Protein 1Z1X (pdb70)

Sequence (64 aa):
NSVHPCCDPVKCEPREGEHCISGPCCRNCKFLNAGTICKRAMLDGLHDYCTGVTSDCPRNRYNH

CATH classification: 4.10.70.10

Nearest PDB structures (foldseek):
  1z1x-assembly1_A-2  TM=1.016E+00  e=3.818E-14  Echis carinatus
  1rmr-assembly1_A-2  TM=9.987E-01  e=8.708E-12  Echis carinatus
  1tej-assembly1_A  TM=9.989E-01  e=1.580E-11  Echis carinatus
  1tej-assembly1_B  TM=9.925E-01  e=8.840E-11  Echis carinatus
  3c05-assembly2_D  TM=8.750E-01  e=3.969E-07  unclassified

Radius of gyration: 14.0 Å; Cα contacts (8 Å, |Δi|>4): 120; chains: 1; bounding box: 36×19×38 Å

Solvent-accessible surface area: 5092 Å² total; per-residue (Å²): 204,84,111,74,96,6,32,27,95,137,125,117,96,35,135,164,54,35,95,7,60,75,30,86,1,15,164,128,12,91,59,41,123,55,44,52,59,31,128,158,35,177,145,104,48,54,30,21,84,6,51,22,108,47,38,77,39,27,143,25,198,186,45,239

Organism: Echis carinatus (NCBI:txid40353)

Structure (mmCIF, N/CA/C/O backbone):
data_1Z1X
#
_entry.id   1Z1X
#
_cell.length_a   91.368
_cell.length_b   91.368
_cell.length_c   54.941
_cell.angle_alpha   90.00
_cell.angle_beta   90.00
_cell.angle_gamma   90.00
#
_symmetry.space_group_name_H-M   'I 41 2 2'
#
loop_
_entity.id
_entity.type
_entity.pdbx_description
1 polymer disintegrin
2 water water
#
loop_
_atom_site.group_PDB
_atom_site.id
_atom_site.type_symbol
_atom_site.label_atom_id
_atom_site.label_alt_id
_atom_site.label_comp_id
_atom_site.label_asym_id
_atom_site.label_entity_id
_atom_site.label_seq_id
_atom_site.pdbx_PDB_ins_code
_atom_site.Cartn_x
_atom_site.Cartn_y
_atom_site.Cartn_z
_atom_site.occupancy
_atom_site.B_iso_or_equiv
_atom_site.auth_seq_id
_atom_site.auth_comp_id
_atom_site.auth_asym_id
_atom_site.auth_atom_id
_atom_site.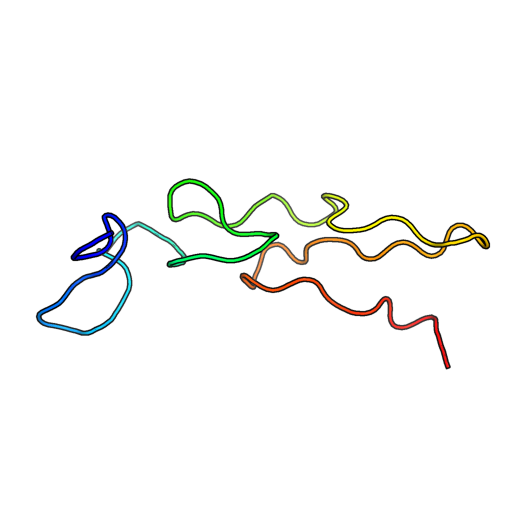pdbx_PDB_model_num
ATOM 1 N N . ASN A 1 1 ? 12.440 46.021 39.932 1.00 89.37 1 ASN A N 1
ATOM 2 C CA . ASN A 1 1 ? 11.793 45.136 40.922 1.00 89.13 1 ASN A CA 1
ATOM 3 C C . ASN A 1 1 ? 10.271 45.021 40.654 1.00 88.59 1 ASN A C 1
ATOM 4 O O . ASN A 1 1 ? 9.852 44.737 39.523 1.00 88.85 1 ASN A O 1
ATOM 9 N N . SER A 1 2 ? 9.440 45.220 41.724 1.00 87.85 2 SER A N 1
ATOM 10 C CA . SER A 1 2 ? 7.936 45.042 41.724 1.00 86.76 2 SER A CA 1
ATOM 11 C C . SER A 1 2 ? 7.153 45.722 40.637 1.00 85.42 2 SER A C 1
ATOM 12 O O . SER A 1 2 ? 7.682 45.955 39.544 1.00 85.97 2 SER A O 1
ATOM 15 N N . VAL A 1 3 ? 5.867 46.069 40.941 1.00 83.07 3 VAL A N 1
ATOM 16 C CA . VAL A 1 3 ? 5.088 46.805 39.959 1.00 81.35 3 VAL A CA 1
ATOM 17 C C . VAL A 1 3 ? 5.961 47.815 39.296 1.00 80.07 3 VAL A C 1
ATOM 18 O O . VAL A 1 3 ? 6.893 48.379 39.877 1.00 82.14 3 VAL A O 1
ATOM 22 N N . HIS A 1 4 ? 5.623 48.032 38.060 1.00 77.32 4 HIS A N 1
ATOM 23 C CA . HIS A 1 4 ? 6.207 49.067 37.277 1.00 75.30 4 HIS A CA 1
ATOM 24 C C . HIS A 1 4 ? 5.567 50.415 37.546 1.00 72.43 4 HIS A C 1
ATOM 25 O O . HIS A 1 4 ? 4.356 50.531 37.736 1.00 73.73 4 HIS A O 1
ATOM 32 N N . PRO A 1 5 ? 6.405 51.426 37.604 1.00 67.77 5 PRO A N 1
ATOM 33 C CA . PRO A 1 5 ? 5.948 52.798 37.743 1.00 65.00 5 PRO A CA 1
ATOM 34 C C . PRO A 1 5 ? 5.090 53.178 36.625 1.00 61.80 5 PRO A C 1
ATOM 35 O O . PRO A 1 5 ? 4.227 53.992 36.817 1.00 61.66 5 PRO A O 1
ATOM 39 N N . CYS A 1 6 ? 5.335 52.586 35.467 1.00 58.21 6 CYS A N 1
ATOM 40 C CA . CYS A 1 6 ? 4.605 52.935 34.266 1.00 55.69 6 CYS A CA 1
ATOM 41 C C . CYS A 1 6 ? 3.334 52.110 34.040 1.00 54.49 6 CYS A C 1
ATOM 42 O O . CYS A 1 6 ? 2.490 52.489 33.221 1.00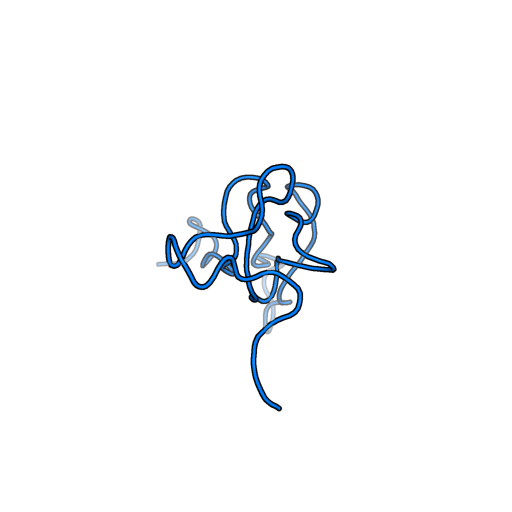 53.24 6 CYS A O 1
ATOM 45 N N . CYS A 1 7 ? 3.203 50.987 34.748 1.00 53.27 7 CYS A N 1
ATOM 46 C CA . CYS A 1 7 ? 2.053 50.097 34.569 1.00 52.75 7 CYS A CA 1
ATOM 47 C C . CYS A 1 7 ? 0.777 50.397 35.341 1.00 52.47 7 CYS A C 1
ATOM 48 O O . CYS A 1 7 ? 0.833 50.765 36.500 1.00 52.34 7 CYS A O 1
ATOM 51 N N . ASP A 1 8 ? -0.354 50.246 34.660 1.00 52.23 8 ASP A N 1
ATOM 52 C CA . ASP A 1 8 ? -1.658 50.406 35.248 1.00 53.02 8 ASP A CA 1
ATOM 53 C C . ASP A 1 8 ? -2.079 48.976 35.483 1.00 52.25 8 ASP A C 1
ATOM 54 O O . ASP A 1 8 ? -2.485 48.300 34.535 1.00 53.27 8 ASP A O 1
ATOM 59 N N . PRO A 1 9 ? -2.012 48.503 36.718 1.00 50.96 9 PRO A N 1
ATOM 60 C CA . PRO A 1 9 ? -2.309 47.118 36.988 1.00 50.74 9 PRO A CA 1
ATOM 61 C C . PRO A 1 9 ? -3.790 46.760 36.896 1.00 51.81 9 PRO A C 1
ATOM 62 O O . PRO A 1 9 ? -4.115 45.606 36.724 1.00 52.04 9 PRO A O 1
ATOM 66 N N . VAL A 1 10 ? -4.692 47.712 36.928 1.00 53.32 10 VAL A N 1
ATOM 67 C CA . VAL A 1 10 ? -6.080 47.327 36.749 1.00 55.39 10 VAL A CA 1
ATOM 68 C C . VAL A 1 10 ? -6.331 47.149 35.277 1.00 55.67 10 VAL A C 1
ATOM 69 O O . VAL A 1 10 ? -7.132 46.347 34.917 1.00 55.56 10 VAL A O 1
ATOM 73 N N . LYS A 1 11 ? -5.640 47.879 34.407 1.00 57.29 11 LYS A N 1
ATOM 74 C CA . LYS A 1 11 ? -5.801 47.649 32.947 1.00 58.82 11 LYS A CA 1
ATOM 75 C C . LYS A 1 11 ? -4.678 46.877 32.302 1.00 58.70 11 LYS A C 1
ATOM 76 O O . LYS A 1 11 ? -4.852 46.366 31.218 1.00 60.16 11 LYS A O 1
ATOM 82 N N . CYS A 1 12 ? -3.528 46.805 32.955 1.00 58.37 12 CYS A N 1
ATOM 83 C CA . CYS A 1 12 ? -2.399 46.113 32.347 1.00 57.73 12 CYS A CA 1
ATOM 84 C C . CYS A 1 12 ? -1.994 46.886 31.062 1.00 59.20 12 CYS A C 1
ATOM 85 O O . CYS A 1 12 ? -1.594 46.330 30.032 1.00 59.12 12 CYS A O 1
ATOM 88 N N . GLU A 1 13 ? -2.124 48.201 31.179 1.00 60.27 13 GLU A N 1
ATOM 89 C CA . GLU A 1 13 ? -1.680 49.190 30.235 1.00 60.94 13 GLU A CA 1
ATOM 90 C C . GLU A 1 13 ? -0.822 50.262 30.952 1.00 59.10 13 GLU A C 1
ATOM 91 O O . GLU A 1 13 ? -0.755 50.285 32.178 1.00 57.53 13 GLU A O 1
ATOM 97 N N . PRO A 1 14 ? -0.117 51.094 30.203 1.00 58.49 14 PRO A N 1
ATOM 98 C CA . PRO A 1 14 ? 0.660 52.161 30.824 1.00 59.50 14 PRO A CA 1
ATOM 99 C C . PRO A 1 14 ? -0.225 53.196 31.441 1.00 61.04 14 PRO A C 1
ATOM 100 O O . PRO A 1 14 ? -1.223 53.480 30.858 1.00 61.28 14 PRO A O 1
ATOM 104 N N . ARG A 1 15 ? 0.102 53.742 32.624 1.00 64.48 15 ARG A N 1
ATOM 105 C CA . ARG A 1 15 ? -0.819 54.724 33.202 1.00 66.97 15 ARG A CA 1
ATOM 106 C C . ARG A 1 15 ? -1.071 55.842 32.207 1.00 67.04 15 ARG A C 1
ATOM 107 O O . ARG A 1 15 ? -0.212 56.296 31.475 1.00 67.30 15 ARG A O 1
ATOM 115 N N . GLU A 1 16 ? -2.323 56.214 32.246 1.00 67.63 16 GLU A N 1
ATOM 116 C CA . GLU A 1 16 ? -2.966 57.168 31.358 1.00 68.87 16 GLU A CA 1
ATOM 117 C C . GLU A 1 16 ? -2.109 58.424 31.322 1.00 67.48 16 GLU A C 1
ATOM 118 O O . GLU A 1 16 ? -1.854 59.069 32.334 1.00 65.72 16 GLU A O 1
ATOM 124 N N . GLY A 1 17 ? -1.663 58.740 30.113 1.00 66.44 17 GLY A N 1
ATOM 125 C CA . GLY A 1 17 ? -0.788 59.866 29.897 1.00 65.14 17 GLY A CA 1
ATOM 126 C C . GLY A 1 17 ? 0.616 59.426 29.466 1.00 63.21 17 GLY A C 1
ATOM 127 O O . GLY A 1 17 ? 1.262 60.178 28.729 1.00 64.50 17 GLY A O 1
ATOM 128 N N . GLU A 1 18 ? 1.067 58.264 29.919 1.00 59.52 18 GLU A N 1
ATOM 129 C CA . GLU A 1 18 ? 2.367 57.821 29.536 1.00 57.25 18 GLU A CA 1
ATOM 130 C C . GLU A 1 18 ? 2.219 57.035 28.215 1.00 54.05 18 GLU A C 1
ATOM 131 O O . GLU A 1 18 ? 1.086 56.767 27.793 1.00 53.08 18 GLU A O 1
ATOM 137 N N . HIS A 1 19 ? 3.343 56.667 27.580 1.00 50.39 19 HIS A N 1
ATOM 138 C CA . HIS A 1 19 ? 3.324 55.974 26.300 1.00 47.62 19 HIS A CA 1
ATOM 139 C C . HIS A 1 19 ? 3.681 54.528 26.328 1.00 45.25 19 HIS A C 1
ATOM 140 O O . HIS A 1 19 ? 3.161 53.735 25.544 1.00 45.41 19 HIS A O 1
ATOM 147 N N . CYS A 1 20 ? 4.627 54.173 27.173 1.00 42.45 20 CYS A N 1
ATOM 148 C CA . CYS A 1 20 ? 5.108 52.809 27.215 1.00 40.58 20 CYS A CA 1
ATOM 149 C C . CYS A 1 20 ? 5.561 52.371 28.602 1.00 40.00 20 CYS A C 1
ATOM 150 O O . CYS A 1 20 ? 5.604 53.125 29.529 1.00 37.76 20 CYS A O 1
ATOM 153 N N . ILE A 1 21 ? 5.933 51.101 28.713 1.00 40.85 21 ILE A N 1
ATOM 154 C CA . ILE A 1 21 ? 6.442 50.476 29.960 1.00 41.61 21 ILE A CA 1
ATOM 155 C C . ILE A 1 21 ? 8.007 50.424 29.972 1.00 41.64 21 ILE A C 1
ATOM 156 O O . ILE A 1 21 ? 8.596 51.063 30.831 1.00 43.14 21 ILE A O 1
ATOM 161 N N . SER A 1 22 ? 8.672 49.688 29.059 1.00 40.52 22 SER A N 1
ATOM 162 C CA . SER A 1 22 ? 10.125 49.616 29.026 1.00 40.33 22 SER A CA 1
ATOM 163 C C . SER A 1 22 ? 10.597 49.336 27.626 1.00 39.83 22 SER A C 1
ATOM 164 O O . SER A 1 22 ? 9.832 48.907 26.803 1.00 42.64 22 SER A O 1
ATOM 167 N N . GLY A 1 23 ? 11.868 49.544 27.354 1.00 38.06 23 GLY A N 1
ATOM 168 C CA . GLY A 1 23 ? 12.402 49.295 26.021 1.00 35.81 23 GLY A CA 1
ATOM 169 C C . GLY A 1 23 ? 13.535 50.250 25.724 1.00 34.59 23 GLY A C 1
ATOM 170 O O . GLY A 1 23 ? 13.617 51.297 26.333 1.00 36.09 23 GLY A O 1
ATOM 171 N N . PRO A 1 24 ? 14.396 49.927 24.790 1.00 32.53 24 PRO A N 1
ATOM 172 C CA . PRO A 1 24 ? 15.535 50.727 24.418 1.00 32.09 24 PRO A CA 1
ATOM 173 C C . PRO A 1 24 ? 15.091 52.092 24.076 1.00 32.44 24 PRO A C 1
ATOM 174 O O . PRO A 1 24 ? 15.828 53.057 24.327 1.00 33.91 24 PRO A O 1
ATOM 178 N N . CYS A 1 25 ? 13.889 52.195 23.522 1.00 31.61 25 CYS A N 1
ATOM 179 C CA . CYS A 1 25 ? 13.348 53.487 23.128 1.00 30.37 25 CYS A CA 1
ATOM 180 C C . CYS A 1 25 ? 12.222 53.918 23.991 1.00 30.46 25 CYS A C 1
ATOM 181 O O . CYS A 1 25 ? 11.389 54.649 23.533 1.00 30.46 25 CYS A O 1
ATOM 184 N N . CYS A 1 26 ? 12.185 53.453 25.227 1.00 31.49 26 CYS A N 1
ATOM 185 C CA . CYS A 1 26 ? 11.179 53.908 26.182 1.00 33.22 26 CYS A CA 1
ATOM 186 C C . CYS A 1 26 ? 11.968 54.400 27.364 1.00 35.63 26 CYS A C 1
ATOM 187 O O . CYS A 1 26 ? 12.899 53.714 27.822 1.00 37.67 26 CYS A O 1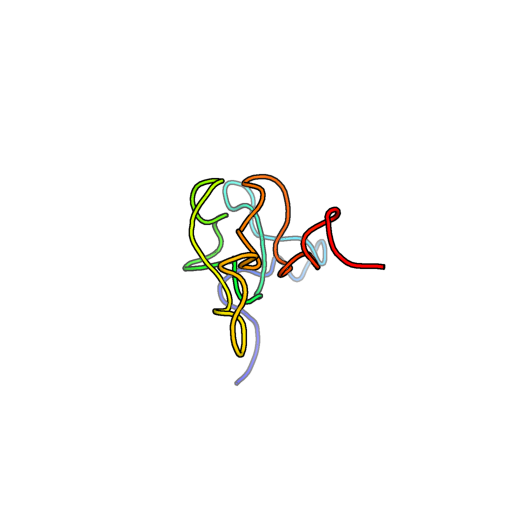
ATOM 190 N N . ARG A 1 27 ? 11.662 55.591 27.840 1.00 37.86 27 ARG A N 1
ATOM 191 C CA . ARG A 1 27 ? 12.368 56.171 28.971 1.00 39.91 27 ARG A CA 1
ATOM 192 C C . ARG A 1 27 ? 11.419 57.042 29.786 1.00 40.24 27 ARG A C 1
ATOM 193 O O . ARG A 1 27 ? 10.838 57.977 29.277 1.00 39.71 27 ARG A O 1
ATOM 201 N N . ASN A 1 28 ? 11.234 56.672 31.044 1.00 41.22 28 ASN A N 1
ATOM 202 C CA . ASN A 1 28 ? 10.313 57.338 31.959 1.00 42.39 28 ASN A CA 1
ATOM 203 C C . ASN A 1 28 ? 8.943 57.283 31.427 1.00 41.08 28 ASN A C 1
ATOM 204 O O . ASN A 1 28 ? 8.261 58.221 31.373 1.00 41.24 28 ASN A O 1
ATOM 209 N N . CYS A 1 29 ? 8.579 56.113 31.010 1.00 41.53 29 CYS A N 1
ATOM 210 C CA . CYS A 1 29 ? 7.249 55.830 30.515 1.00 42.32 29 CYS A CA 1
ATOM 211 C C . CYS A 1 29 ? 6.904 56.437 29.157 1.00 42.48 29 CYS A C 1
ATOM 212 O O . CYS A 1 29 ? 5.798 56.241 28.649 1.00 44.04 29 CYS A O 1
ATOM 215 N N . LYS A 1 30 ? 7.831 57.171 28.557 1.00 42.73 30 LYS A N 1
ATOM 216 C CA . LYS A 1 30 ? 7.502 57.835 27.290 1.00 44.28 30 LYS A CA 1
ATOM 217 C C . LYS A 1 30 ? 8.437 57.452 26.138 1.00 43.83 30 LYS A C 1
ATOM 218 O O . LYS A 1 30 ? 9.538 56.969 26.362 1.00 45.45 30 LYS A O 1
ATOM 224 N N . PHE A 1 31 ? 7.976 57.631 24.909 1.00 42.74 31 PHE A N 1
ATOM 225 C CA . PHE A 1 31 ? 8.763 57.290 23.735 1.00 42.07 31 PHE A CA 1
ATOM 226 C C . PHE A 1 31 ? 9.934 58.279 23.489 1.00 42.16 31 PHE A C 1
ATOM 227 O O . PHE A 1 31 ? 9.764 59.520 23.538 1.00 43.55 31 PHE A O 1
ATOM 235 N N . LEU A 1 32 ? 11.108 57.756 23.179 1.00 40.93 32 LEU A N 1
ATOM 236 C CA . LEU A 1 32 ? 12.219 58.624 22.851 1.00 40.43 32 LEU A CA 1
ATOM 237 C C . LEU A 1 32 ? 11.908 59.193 21.507 1.00 40.37 32 LEU A C 1
ATOM 238 O O . LEU A 1 32 ? 11.173 58.599 20.742 1.00 40.43 32 LEU A O 1
ATOM 243 N N . ASN A 1 33 ? 12.466 60.349 21.210 1.00 40.94 33 ASN A N 1
ATOM 244 C CA . ASN A 1 33 ? 12.247 61.007 19.923 1.00 41.24 33 ASN A CA 1
ATOM 245 C C . ASN A 1 33 ? 12.707 60.178 18.731 1.00 38.75 33 ASN A C 1
ATOM 246 O O . ASN A 1 33 ? 13.769 59.601 18.752 1.00 36.79 33 ASN A O 1
ATOM 251 N N . ALA A 1 34 ? 11.881 60.111 17.695 1.00 37.61 34 ALA A N 1
ATOM 252 C CA . ALA A 1 34 ? 12.185 59.342 16.500 1.00 36.50 34 ALA A CA 1
ATOM 253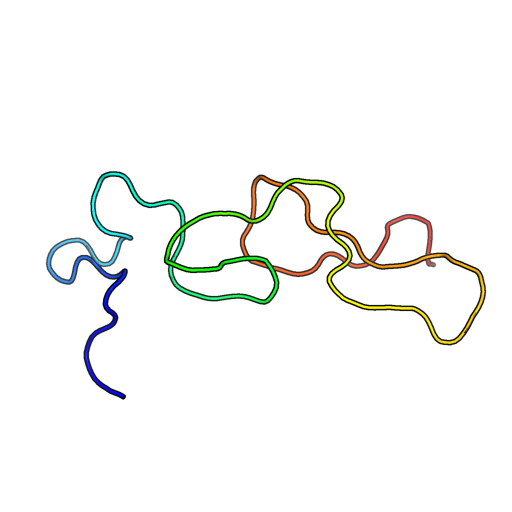 C C . ALA A 1 34 ? 13.435 59.809 15.961 1.00 36.10 34 ALA A C 1
ATOM 254 O O . ALA A 1 34 ? 13.500 60.957 15.774 1.00 37.34 34 ALA A O 1
ATOM 256 N N . GLY A 1 35 ? 14.403 58.951 15.666 1.00 35.90 35 GLY A N 1
ATOM 257 C CA . GLY A 1 35 ? 15.677 59.339 15.112 1.00 34.75 35 GLY A CA 1
ATOM 258 C C . GLY A 1 35 ? 16.736 59.033 16.149 1.00 34.11 35 GLY A C 1
ATOM 259 O O . GLY A 1 35 ? 17.890 58.897 15.812 1.00 33.27 35 GLY A O 1
ATOM 260 N N . THR A 1 36 ? 16.348 58.903 17.417 1.00 33.53 36 THR A N 1
ATOM 261 C CA . THR A 1 36 ? 17.318 58.661 18.459 1.00 33.07 36 THR A CA 1
ATOM 262 C C . THR A 1 36 ? 17.921 57.355 18.199 1.00 33.15 36 THR A C 1
ATOM 263 O O . THR 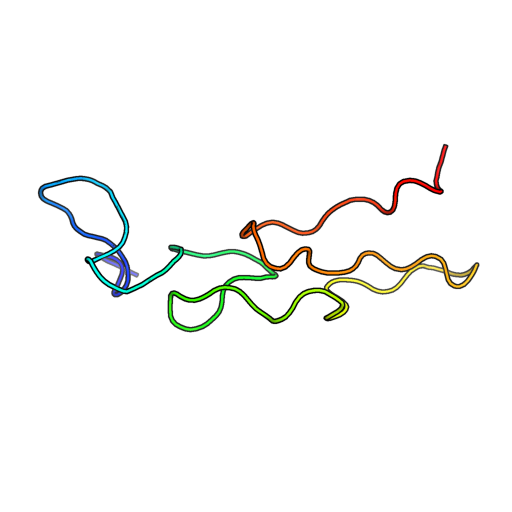A 1 36 ? 17.198 56.414 18.111 1.00 34.49 36 THR A O 1
ATOM 267 N N . ILE A 1 37 ? 19.251 57.266 18.131 1.00 33.27 37 ILE A N 1
ATOM 268 C CA . ILE A 1 37 ? 19.975 55.999 17.902 1.00 32.62 37 ILE A CA 1
ATOM 269 C C . ILE A 1 37 ? 19.844 55.028 19.097 1.00 31.07 37 ILE A C 1
ATOM 270 O O . ILE A 1 37 ? 20.170 55.321 20.221 1.00 31.76 37 ILE A O 1
ATOM 275 N N . CYS A 1 38 ? 19.359 53.858 18.832 1.00 31.41 38 CYS A N 1
ATOM 276 C CA . CYS A 1 38 ? 19.227 52.924 19.909 1.00 32.20 38 CYS A CA 1
ATOM 277 C C . CYS A 1 38 ? 20.307 51.845 19.847 1.00 34.60 38 CYS A C 1
ATOM 278 O O . CYS A 1 38 ? 20.397 51.057 20.744 1.00 35.20 38 CYS A O 1
ATOM 281 N N . LYS A 1 39 ? 21.135 51.824 18.806 1.00 37.62 39 LYS A N 1
ATOM 282 C CA . LYS 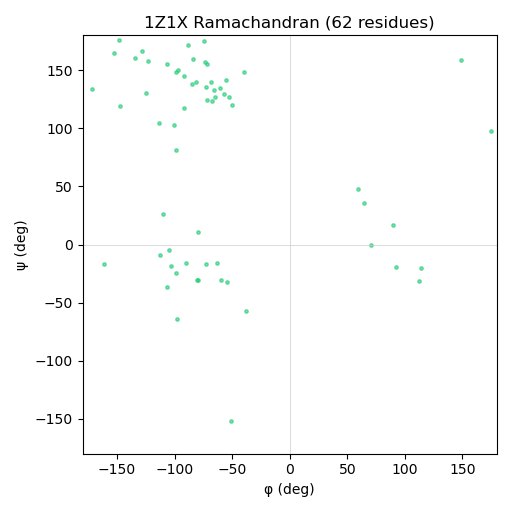A 1 39 ? 22.194 50.862 18.656 1.00 39.73 39 LYS A CA 1
ATOM 283 C C . LYS A 1 39 ? 23.102 51.218 17.478 1.00 40.73 39 LYS A C 1
ATOM 284 O O . LYS A 1 39 ? 22.594 51.531 16.415 1.00 41.43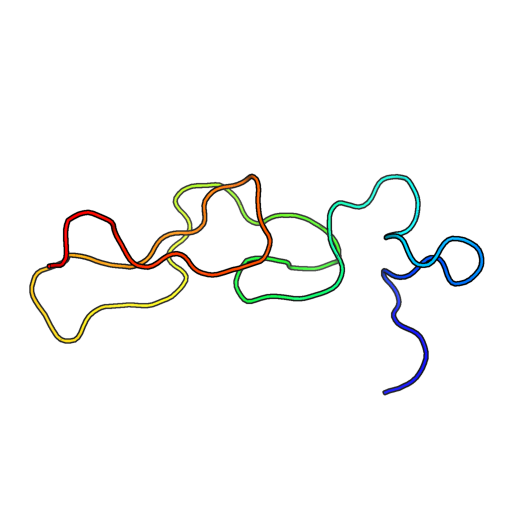 39 LYS A O 1
ATOM 290 N N . ARG A 1 40 ? 24.427 51.170 17.648 1.00 42.27 40 ARG A N 1
ATOM 291 C CA . ARG A 1 40 ? 25.321 51.512 16.564 1.00 43.33 40 ARG A CA 1
ATOM 292 C C . ARG A 1 40 ? 25.759 50.260 15.876 1.00 44.94 40 ARG A C 1
ATOM 293 O O . ARG A 1 40 ? 25.834 49.220 16.505 1.00 43.42 40 ARG A O 1
ATOM 301 N N . ALA A 1 41 ? 26.030 50.381 14.580 1.00 48.12 41 ALA A N 1
ATOM 302 C CA . ALA A 1 41 ? 26.417 49.239 13.785 1.00 50.83 41 ALA A CA 1
ATOM 303 C C . ALA A 1 41 ? 27.887 49.005 13.706 1.00 53.88 41 ALA A C 1
ATOM 304 O O . ALA A 1 41 ? 28.661 49.978 13.666 1.00 52.98 41 ALA A O 1
ATOM 306 N N . MET A 1 42 ? 28.248 47.703 13.657 1.00 58.10 42 MET A N 1
ATOM 307 C CA . MET A 1 42 ? 29.635 47.246 13.508 1.00 60.95 42 MET A CA 1
ATOM 308 C C . MET A 1 42 ? 30.280 48.222 12.556 1.00 62.87 42 MET A C 1
ATOM 309 O O . MET A 1 42 ? 31.261 48.851 12.938 1.00 63.72 42 MET A O 1
ATOM 314 N N . LEU A 1 43 ? 29.735 48.387 11.337 1.00 65.02 43 LEU A N 1
ATOM 315 C CA . LEU A 1 43 ? 30.258 49.437 10.453 1.00 67.40 43 LEU A CA 1
ATOM 316 C C . LEU A 1 43 ? 29.772 49.596 9.017 1.00 68.85 43 LEU A C 1
ATOM 317 O O . LEU A 1 43 ? 30.249 48.955 8.111 1.00 71.45 43 LEU A O 1
ATOM 322 N N . ASP A 1 44 ? 28.850 50.493 8.775 1.00 69.82 44 ASP A N 1
ATOM 323 C CA . ASP A 1 44 ? 28.458 50.801 7.393 1.00 70.45 44 ASP A CA 1
ATOM 324 C C . ASP A 1 44 ? 27.800 52.122 7.553 1.00 69.59 44 ASP A C 1
ATOM 325 O O . ASP A 1 44 ? 27.627 52.879 6.580 1.00 70.43 44 ASP A O 1
ATOM 330 N N . GLY A 1 45 ? 27.467 52.406 8.815 1.00 67.92 45 GLY A N 1
ATOM 331 C CA . GLY A 1 45 ? 26.814 53.648 9.140 1.00 66.48 45 GLY A CA 1
ATOM 332 C C . GLY A 1 45 ? 25.301 53.406 9.038 1.00 64.71 45 GLY A C 1
ATOM 333 O O . GLY A 1 45 ? 24.491 54.356 8.935 1.00 65.22 45 GLY A O 1
ATOM 334 N N . LEU A 1 46 ? 24.906 52.133 9.045 1.00 61.26 46 LEU A N 1
ATOM 335 C CA . LEU A 1 46 ? 23.501 51.844 9.014 1.00 58.92 46 LEU A CA 1
ATOM 336 C C . LEU A 1 46 ? 23.089 51.549 10.449 1.00 55.98 46 LEU A C 1
ATOM 337 O O . LEU A 1 46 ? 22.993 50.409 10.839 1.00 56.57 46 LEU A O 1
ATOM 342 N N . HIS A 1 47 ? 22.852 52.574 11.254 1.00 52.25 47 HIS A N 1
ATOM 343 C CA . HIS A 1 47 ? 22.452 52.345 12.642 1.00 49.47 47 HIS A CA 1
ATOM 344 C C . HIS A 1 47 ? 20.983 52.115 12.792 1.00 45.25 47 HIS A C 1
ATOM 345 O O . HIS A 1 47 ? 20.214 52.494 11.930 1.00 42.85 47 HIS A O 1
ATOM 352 N N . ASP A 1 48 ? 20.631 51.504 13.922 1.00 41.38 48 ASP A N 1
ATOM 353 C CA . ASP A 1 48 ? 19.261 51.245 14.301 1.00 39.62 48 ASP A CA 1
ATOM 354 C C . ASP A 1 48 ? 18.785 52.449 15.138 1.00 37.63 48 ASP A C 1
ATOM 355 O O . ASP A 1 48 ? 19.347 52.725 16.190 1.00 38.07 48 ASP A O 1
ATOM 360 N N . TYR A 1 49 ? 17.767 53.155 14.637 1.00 35.16 49 TYR A N 1
ATOM 361 C CA . TYR A 1 49 ? 17.184 54.355 15.246 1.00 32.57 49 TYR A CA 1
ATOM 362 C C . TYR A 1 49 ? 15.840 54.124 15.876 1.00 32.21 49 TYR A C 1
ATOM 363 O O . TYR A 1 49 ? 15.166 53.275 15.450 1.00 35.07 49 TYR A O 1
ATOM 372 N N . CYS A 1 50 ? 15.429 54.919 16.847 1.00 30.93 50 CYS A N 1
ATOM 373 C CA . CYS A 1 50 ? 14.140 54.800 17.452 1.00 30.55 50 CYS A CA 1
ATOM 374 C C . CYS A 1 50 ? 13.066 55.324 16.471 1.00 31.60 50 CYS A C 1
ATOM 375 O O . CYS A 1 50 ? 13.335 56.039 15.563 1.00 32.23 50 CYS A O 1
ATOM 378 N N . THR A 1 51 ? 11.817 54.911 16.611 1.00 32.95 51 THR A N 1
ATOM 379 C CA . THR A 1 51 ? 10.774 55.325 15.662 1.00 32.82 51 THR A CA 1
ATOM 380 C C . THR A 1 51 ? 9.903 56.467 16.123 1.00 32.41 51 THR A C 1
ATOM 381 O O . THR A 1 51 ? 9.268 57.135 15.312 1.00 33.11 51 THR A O 1
ATOM 385 N N . GLY A 1 52 ? 9.810 56.641 17.429 1.00 32.25 52 GLY A N 1
ATOM 386 C CA . GLY A 1 52 ? 8.984 57.654 17.988 1.00 32.14 52 GLY A CA 1
ATOM 387 C C . GLY A 1 52 ? 7.613 57.069 18.279 1.00 32.65 52 GLY A C 1
ATOM 388 O O . GLY A 1 52 ? 6.873 57.528 19.085 1.00 33.55 52 GLY A O 1
ATOM 389 N N . VAL A 1 53 ? 7.270 55.980 17.666 1.00 33.48 53 VAL A N 1
ATOM 390 C CA . VAL A 1 53 ? 5.976 55.409 17.922 1.00 34.26 53 VAL A CA 1
ATOM 391 C C . VAL A 1 53 ? 6.013 54.053 18.653 1.00 34.71 53 VAL A C 1
ATOM 392 O O . VAL A 1 53 ? 4.953 53.572 19.058 1.00 37.03 53 VAL A O 1
ATOM 396 N N . THR A 1 54 ? 7.182 53.437 18.830 1.00 33.40 54 THR A N 1
ATOM 397 C CA . THR A 1 54 ? 7.261 52.171 19.517 1.00 33.10 54 THR A CA 1
ATOM 398 C C . THR A 1 54 ? 8.378 52.115 20.534 1.00 33.47 54 THR A C 1
ATOM 399 O O . THR A 1 54 ? 9.310 52.902 20.470 1.00 34.87 54 THR A O 1
ATOM 403 N N . SER A 1 55 ? 8.283 51.185 21.458 1.00 34.16 55 SER A N 1
ATOM 404 C CA . SER A 1 55 ? 9.259 51.020 22.523 1.00 35.39 55 SER A CA 1
ATOM 405 C C . SER A 1 55 ? 10.529 50.278 22.086 1.00 34.77 55 SER A C 1
ATOM 406 O O . SER A 1 55 ? 11.606 50.506 22.581 1.00 35.54 55 SER A O 1
ATOM 409 N N . ASP A 1 56 ? 10.406 49.398 21.147 1.00 34.72 56 ASP A N 1
ATOM 410 C CA . ASP A 1 56 ? 11.540 48.628 20.695 1.00 35.61 56 ASP A CA 1
ATOM 411 C C . ASP A 1 56 ? 12.598 49.319 19.812 1.00 35.12 56 ASP A C 1
ATOM 412 O O . ASP A 1 56 ? 12.426 50.490 19.462 1.00 36.25 56 ASP A O 1
ATOM 417 N N . CYS A 1 57 ? 13.697 48.593 19.485 1.00 34.03 57 CYS A N 1
ATOM 418 C CA . CYS A 1 57 ? 14.791 49.093 18.615 1.00 32.40 57 CYS A CA 1
ATOM 419 C C . CYS A 1 57 ? 14.821 48.289 17.300 1.00 33.08 57 CYS A C 1
ATOM 420 O O . CYS A 1 57 ? 15.152 47.109 17.222 1.00 34.94 57 CYS A O 1
ATOM 423 N N . PRO A 1 58 ? 14.328 48.973 16.290 1.00 34.83 58 PRO A N 1
ATOM 424 C CA . PRO A 1 58 ? 14.126 48.497 14.920 1.00 37.11 58 PRO A CA 1
ATOM 425 C C . PRO A 1 58 ? 15.352 48.158 14.124 1.00 41.55 58 PRO A C 1
ATOM 426 O O . PRO A 1 58 ? 16.300 48.937 14.112 1.00 42.88 58 PRO A O 1
ATOM 430 N N . ARG A 1 59 ? 15.362 47.023 13.469 1.00 46.72 59 ARG A N 1
ATOM 431 C CA . ARG A 1 59 ? 16.510 46.747 12.622 1.00 51.28 59 ARG A CA 1
ATOM 432 C C . ARG A 1 59 ? 16.385 47.679 11.420 1.00 51.99 59 ARG A C 1
ATOM 433 O O . ARG A 1 59 ? 15.365 47.673 10.753 1.00 52.29 59 ARG A O 1
ATOM 441 N N . ASN A 1 60 ? 17.404 48.480 11.146 1.00 52.89 60 ASN A N 1
ATOM 442 C CA . ASN A 1 60 ? 17.334 49.402 10.023 1.00 54.00 60 ASN A CA 1
ATOM 443 C C . ASN A 1 60 ? 16.948 48.655 8.753 1.00 55.45 60 ASN A C 1
ATOM 444 O O . ASN A 1 60 ? 17.588 47.684 8.409 1.00 55.82 60 ASN A O 1
ATOM 449 N N . ARG A 1 61 ? 15.918 49.112 8.050 1.00 57.84 61 ARG A N 1
ATOM 450 C CA . ARG A 1 61 ? 15.418 48.407 6.864 1.00 60.37 61 ARG A CA 1
ATOM 451 C C . ARG A 1 61 ? 16.418 48.315 5.703 1.00 62.46 61 ARG A C 1
ATOM 452 O O . ARG A 1 61 ? 16.223 47.506 4.789 1.00 61.97 61 ARG A O 1
ATOM 460 N N . TYR A 1 62 ? 17.474 49.117 5.719 1.00 65.37 62 TYR A N 1
ATOM 461 C CA . TYR A 1 62 ? 18.432 49.042 4.625 1.00 68.47 62 TYR A CA 1
ATOM 462 C C . TYR A 1 62 ? 19.425 47.826 4.798 1.00 72.30 62 TYR A C 1
ATOM 463 O O . TYR A 1 62 ? 20.411 47.734 4.093 1.00 73.37 62 TYR A O 1
ATOM 472 N N . ASN A 1 63 ? 19.156 46.914 5.743 1.00 76.39 63 ASN A N 1
ATOM 473 C CA . ASN A 1 63 ? 19.965 45.702 5.991 1.00 79.81 63 ASN A CA 1
ATOM 474 C C . ASN A 1 63 ? 19.276 44.490 5.295 1.00 82.45 63 ASN A C 1
ATOM 475 O O . ASN A 1 63 ? 18.045 44.490 5.204 1.00 82.90 63 ASN A O 1
ATOM 480 N N . HIS A 1 64 ? 20.015 43.474 4.806 1.00 85.21 64 HIS A N 1
ATOM 481 C CA . HIS A 1 64 ? 19.353 42.354 4.066 1.00 87.30 64 HIS A CA 1
ATOM 482 C C . HIS A 1 64 ? 18.284 41.655 4.889 1.00 88.78 64 HIS A C 1
ATOM 483 O O . HIS A 1 64 ? 17.189 41.203 4.422 1.00 94.70 64 HIS A O 1
#

InterPro domains:
  IPR001762 Disintegrin domain [PF00200] (4-60)
  IPR001762 Disintegrin domain [PR00289] (20-39)
  IPR001762 Disintegrin domain [PR00289] (48-60)
  IPR001762 Disintegrin domain [PS50214] (1-64)
  IPR001762 Disintegrin domain [SM00050] (1-63)
  IPR018358 Disintegrin, conserved site [PS00427] (20-39)
  IPR036436 Disintegrin domain superfamily [G3DSA:4.10.70.10] (1-64)
  IPR036436 Disintegrin domain 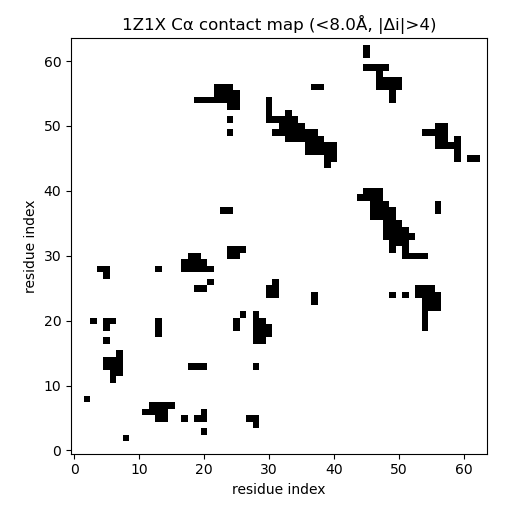superfamily [SSF57552] (4-62)

Secondary structure (DSSP, 8-state):
--S-SSEETTTTEEPBTB--SSSTTEETTEEPPTT-EEE--SSSS--EE--SS-SS-PPPTT--

Foldseek 3Di:
DPDFPQADVVVRHGPPPFQAGAALQADPRHGHDWQQFSAADPDDRQTFTGHRRDRYTDDRPVDD

B-factor: mean 54.06, std 17.87, range [26.02, 103.19]